Protein AF-A0A395J7M1-F1 (afdb_monomer_lite)

Radius of gyration: 17.36 Å; chains: 1; bounding box: 33×63×39 Å

Structure (mmCIF, N/CA/C/O backbone):
data_AF-A0A395J7M1-F1
#
_entry.id   AF-A0A395J7M1-F1
#
loop_
_atom_site.group_PDB
_atom_site.id
_atom_site.type_symbol
_atom_site.label_atom_id
_atom_site.label_alt_id
_atom_site.label_comp_id
_atom_site.label_asym_id
_atom_site.label_entity_id
_atom_site.label_seq_id
_atom_site.pdbx_PDB_ins_code
_atom_site.Cartn_x
_atom_site.Cartn_y
_atom_site.Cartn_z
_atom_site.occupancy
_atom_site.B_iso_or_equiv
_atom_site.auth_seq_id
_atom_site.auth_comp_id
_atom_site.auth_asym_id
_atom_site.auth_atom_id
_atom_site.pdbx_PDB_model_num
ATOM 1 N N . MET A 1 1 ? 7.539 -44.149 -0.367 1.00 39.81 1 MET A N 1
ATOM 2 C CA . MET A 1 1 ? 7.210 -43.244 -1.484 1.00 39.81 1 MET A CA 1
ATOM 3 C C . MET A 1 1 ? 6.202 -42.305 -0.874 1.00 39.81 1 MET A C 1
ATOM 5 O O . MET A 1 1 ? 5.039 -42.665 -0.766 1.00 39.81 1 MET A O 1
ATOM 9 N N . ASP A 1 2 ? 6.728 -41.262 -0.243 1.00 37.97 2 ASP A N 1
ATOM 10 C CA . ASP A 1 2 ? 5.965 -40.413 0.662 1.00 37.97 2 ASP A CA 1
ATOM 11 C C . ASP A 1 2 ? 5.054 -39.498 -0.152 1.00 37.97 2 ASP A C 1
ATOM 13 O O . ASP A 1 2 ? 5.450 -38.955 -1.183 1.00 37.97 2 ASP A O 1
ATOM 17 N N . ASP A 1 3 ? 3.806 -39.421 0.289 1.00 46.94 3 ASP A N 1
ATOM 18 C CA . ASP A 1 3 ? 2.715 -38.694 -0.341 1.00 46.94 3 ASP A CA 1
ATOM 19 C C . ASP A 1 3 ? 2.836 -37.206 0.022 1.00 46.94 3 ASP A C 1
ATOM 21 O O . ASP A 1 3 ? 2.388 -36.763 1.077 1.00 46.94 3 ASP A O 1
ATOM 25 N N . ILE A 1 4 ? 3.511 -36.433 -0.834 1.00 44.75 4 ILE A N 1
ATOM 26 C CA . ILE A 1 4 ? 3.710 -34.975 -0.694 1.00 44.75 4 ILE A CA 1
ATOM 27 C C . ILE A 1 4 ? 2.516 -34.218 -1.316 1.00 44.75 4 ILE A C 1
ATOM 29 O O . ILE A 1 4 ? 2.681 -33.238 -2.039 1.00 44.75 4 ILE A O 1
ATOM 33 N N . GLY A 1 5 ? 1.297 -34.728 -1.123 1.00 38.72 5 GLY A N 1
ATOM 34 C CA . GLY A 1 5 ? 0.098 -34.276 -1.838 1.00 38.72 5 GLY A CA 1
ATOM 35 C C . GLY A 1 5 ? -0.932 -33.512 -1.007 1.00 38.72 5 GLY A C 1
ATOM 36 O O . GLY A 1 5 ? -1.968 -33.134 -1.548 1.00 38.72 5 GLY A O 1
ATOM 37 N N . SER A 1 6 ? -0.708 -33.288 0.292 1.00 50.00 6 SER A N 1
ATOM 38 C CA . SER A 1 6 ? -1.737 -32.736 1.188 1.00 50.00 6 SER A CA 1
ATOM 39 C C . SER A 1 6 ? -1.630 -31.231 1.467 1.00 50.00 6 SER A C 1
ATOM 41 O O . SER A 1 6 ? -2.023 -30.798 2.550 1.00 50.00 6 SER A O 1
ATOM 43 N N . GLU A 1 7 ? -1.116 -30.413 0.546 1.00 52.03 7 GLU A N 1
ATOM 44 C CA . GLU A 1 7 ? -0.928 -28.981 0.810 1.00 52.03 7 GLU A CA 1
ATOM 45 C C . GLU A 1 7 ? -1.517 -28.072 -0.275 1.00 52.03 7 GLU A C 1
ATOM 47 O O . GLU A 1 7 ? -1.301 -28.270 -1.466 1.00 52.03 7 GLU A O 1
ATOM 52 N N . LEU A 1 8 ? -2.247 -27.053 0.201 1.00 45.69 8 LEU A N 1
ATOM 53 C CA . LEU A 1 8 ? -3.007 -26.018 -0.514 1.00 45.69 8 LEU A CA 1
ATOM 54 C C . LEU A 1 8 ? -4.413 -26.433 -0.987 1.00 45.69 8 LEU A C 1
ATOM 56 O O . LEU A 1 8 ? -4.712 -26.523 -2.175 1.00 45.69 8 LEU A O 1
ATOM 60 N N . SER A 1 9 ? -5.345 -26.541 -0.030 1.00 52.19 9 SER A N 1
ATOM 61 C CA . SER A 1 9 ? -6.757 -26.237 -0.310 1.00 52.19 9 SER A CA 1
ATOM 62 C C . SER A 1 9 ? -6.822 -24.894 -1.042 1.00 52.19 9 SER A C 1
ATOM 64 O O . SER A 1 9 ? -6.327 -23.899 -0.509 1.00 52.19 9 SER A O 1
ATOM 66 N N . ALA A 1 10 ? -7.421 -24.855 -2.234 1.00 54.06 10 ALA A N 1
ATOM 67 C CA . ALA A 1 10 ? -7.574 -23.629 -3.010 1.00 54.06 10 ALA A CA 1
ATOM 68 C C . ALA A 1 10 ? -8.230 -22.542 -2.139 1.00 54.06 10 ALA A C 1
ATOM 70 O O . ALA A 1 10 ? -9.402 -22.642 -1.768 1.00 54.06 10 ALA A O 1
ATOM 71 N N . LYS A 1 11 ? -7.455 -21.525 -1.750 1.00 68.38 11 LYS A N 1
ATOM 72 C CA . LYS A 1 11 ? -7.984 -20.354 -1.053 1.00 68.38 11 LYS A CA 1
ATOM 73 C C . LYS A 1 11 ? -8.694 -19.504 -2.104 1.00 68.38 11 LYS A C 1
ATOM 75 O O . LYS A 1 11 ? -8.047 -18.961 -2.994 1.00 68.38 11 LYS A O 1
ATOM 80 N N . ASN A 1 12 ? -10.016 -19.402 -2.019 1.00 79.81 12 ASN A N 1
ATOM 81 C CA . ASN A 1 12 ? -10.772 -18.483 -2.866 1.00 79.81 12 ASN A CA 1
ATOM 82 C C . ASN A 1 12 ? -10.513 -17.051 -2.386 1.00 79.81 12 ASN A C 1
ATOM 84 O O . ASN A 1 12 ? -10.999 -16.660 -1.326 1.00 79.81 12 ASN A O 1
ATOM 88 N N . ILE A 1 13 ? -9.729 -16.290 -3.151 1.00 80.56 13 ILE A N 1
ATOM 89 C CA . ILE A 1 13 ? -9.461 -14.870 -2.905 1.00 80.56 13 ILE A CA 1
ATOM 90 C C . ILE A 1 13 ? -10.316 -14.063 -3.876 1.00 80.56 13 ILE A C 1
ATOM 92 O O . ILE A 1 13 ? -10.246 -14.264 -5.088 1.00 80.56 13 ILE A O 1
ATOM 96 N N . VAL A 1 14 ? -11.121 -13.149 -3.340 1.00 84.94 14 VAL A N 1
ATOM 97 C CA . VAL A 1 14 ? -11.938 -12.223 -4.127 1.00 84.94 14 VAL A CA 1
ATOM 98 C C . VAL A 1 14 ? -11.400 -10.819 -3.897 1.00 84.94 14 VAL A C 1
ATOM 100 O O . VAL A 1 14 ? -11.387 -10.340 -2.766 1.00 84.94 14 VAL A O 1
ATOM 103 N N . VAL A 1 15 ? -10.947 -10.172 -4.969 1.00 81.56 15 VAL A N 1
ATOM 104 C CA . VAL A 1 15 ? -10.524 -8.768 -4.951 1.00 81.56 15 VAL A CA 1
ATOM 105 C C . VAL A 1 15 ? -11.697 -7.921 -5.428 1.00 81.56 15 VAL A C 1
ATOM 107 O O . VAL A 1 15 ? -12.240 -8.170 -6.503 1.00 81.56 15 VAL A O 1
ATOM 110 N N . ILE A 1 16 ? -12.096 -6.940 -4.620 1.00 82.44 16 ILE A N 1
ATOM 111 C CA . ILE A 1 16 ? -13.138 -5.970 -4.964 1.00 82.44 16 ILE A CA 1
ATOM 112 C C . ILE A 1 16 ? -12.456 -4.619 -5.153 1.00 82.44 16 ILE A C 1
ATOM 114 O O . ILE A 1 16 ? -11.830 -4.110 -4.229 1.00 82.44 16 ILE A O 1
ATOM 118 N N . GLU A 1 17 ? -12.599 -4.053 -6.345 1.00 76.69 17 GLU A N 1
ATOM 119 C CA . GLU A 1 17 ? -12.134 -2.715 -6.707 1.00 76.69 17 GLU A CA 1
ATOM 120 C C . GLU A 1 17 ? -13.359 -1.865 -7.066 1.00 76.69 17 GLU A C 1
ATOM 122 O O . GLU A 1 17 ? -14.315 -2.376 -7.651 1.00 76.69 17 GLU A O 1
ATOM 127 N N . ALA A 1 18 ? -13.367 -0.585 -6.690 1.00 75.25 18 ALA A N 1
ATOM 128 C CA . ALA A 1 18 ? -14.560 0.255 -6.820 1.00 75.25 18 ALA A CA 1
ATOM 129 C C . ALA A 1 18 ? -14.856 0.656 -8.274 1.00 75.25 18 ALA A C 1
ATOM 131 O O . ALA A 1 18 ? -15.983 1.031 -8.600 1.00 75.25 18 ALA A O 1
ATOM 132 N N . THR A 1 19 ? -13.834 0.614 -9.129 1.00 77.00 19 THR A N 1
ATOM 133 C CA . THR A 1 19 ? -13.901 1.060 -10.523 1.00 77.00 19 THR A CA 1
ATOM 134 C C . THR A 1 19 ? -13.522 -0.079 -11.474 1.00 77.00 19 THR A C 1
ATOM 136 O O . THR A 1 19 ? -14.264 -1.047 -11.612 1.00 77.00 19 THR A O 1
ATOM 139 N N . GLU A 1 20 ? -12.372 0.021 -12.127 1.00 72.25 20 GLU A N 1
ATOM 140 C CA . GLU A 1 20 ? -11.778 -1.005 -12.978 1.00 72.25 20 GLU A CA 1
ATOM 141 C C . GLU A 1 20 ? -10.446 -1.467 -12.382 1.00 72.25 20 GLU A C 1
ATOM 143 O O . GLU A 1 20 ? -9.919 -0.834 -11.465 1.00 72.25 20 GLU A O 1
ATOM 148 N N . ILE A 1 21 ? -9.883 -2.563 -12.900 1.00 66.94 21 ILE A N 1
ATOM 149 C CA . ILE A 1 21 ? -8.561 -3.031 -12.466 1.00 66.94 21 ILE A CA 1
ATOM 150 C C . ILE A 1 21 ? -7.564 -1.880 -12.634 1.00 66.94 21 ILE A C 1
ATOM 152 O O . ILE A 1 21 ? -7.324 -1.420 -13.747 1.00 66.94 21 ILE A O 1
ATOM 156 N N . ALA A 1 22 ? -7.000 -1.428 -11.512 1.00 58.69 22 ALA A N 1
ATOM 157 C CA . ALA A 1 22 ? -6.090 -0.289 -11.442 1.00 58.69 22 ALA A CA 1
ATOM 158 C C . ALA A 1 22 ? -6.683 1.069 -11.896 1.00 58.69 22 ALA A C 1
ATOM 160 O O . ALA A 1 22 ? -5.920 1.979 -12.217 1.00 58.69 22 ALA A O 1
ATOM 161 N N . GLY A 1 23 ? -8.006 1.267 -11.858 1.00 57.00 23 GLY A N 1
ATOM 162 C CA . GLY A 1 23 ? -8.665 2.524 -12.262 1.00 57.00 23 GLY A CA 1
ATOM 163 C C . GLY A 1 23 ? -8.271 3.761 -11.438 1.00 57.00 23 GLY A C 1
ATOM 164 O O . GLY A 1 23 ? -8.348 4.886 -11.928 1.00 57.00 23 GLY A O 1
ATOM 165 N N . GLY A 1 24 ? -7.793 3.562 -10.203 1.00 55.38 24 GLY A N 1
ATOM 166 C CA . GLY A 1 24 ? -7.215 4.611 -9.349 1.00 55.38 24 GLY A CA 1
ATOM 167 C C . GLY A 1 24 ? -5.700 4.804 -9.504 1.00 55.38 24 GLY A C 1
ATOM 168 O O . GLY A 1 24 ? -5.134 5.721 -8.908 1.00 55.38 24 GLY A O 1
ATOM 169 N N . SER A 1 25 ? -5.017 3.961 -10.288 1.00 58.47 25 SER A N 1
ATOM 170 C CA . SER A 1 25 ? -3.606 4.177 -10.611 1.00 58.47 25 SER A CA 1
ATOM 171 C C . SER A 1 25 ? -3.523 5.382 -11.546 1.00 58.47 25 SER A C 1
ATOM 173 O O . SER A 1 25 ? -4.221 5.441 -12.554 1.00 58.47 25 SER A O 1
ATOM 175 N N . SER A 1 26 ? -2.757 6.409 -11.172 1.00 52.00 26 SER A N 1
ATOM 176 C CA . SER A 1 26 ? -2.710 7.682 -11.897 1.00 52.00 26 SER A CA 1
ATOM 177 C C . SER A 1 26 ? -2.183 7.482 -13.322 1.00 52.00 26 SER A C 1
ATOM 179 O O . SER A 1 26 ? -0.995 7.645 -13.587 1.00 52.00 26 SER A O 1
ATOM 181 N N . GLY A 1 27 ? -3.074 7.164 -14.264 1.00 41.44 27 GLY A N 1
ATOM 182 C CA . GLY A 1 27 ? -2.772 6.892 -15.674 1.00 41.44 27 GLY A CA 1
ATOM 183 C C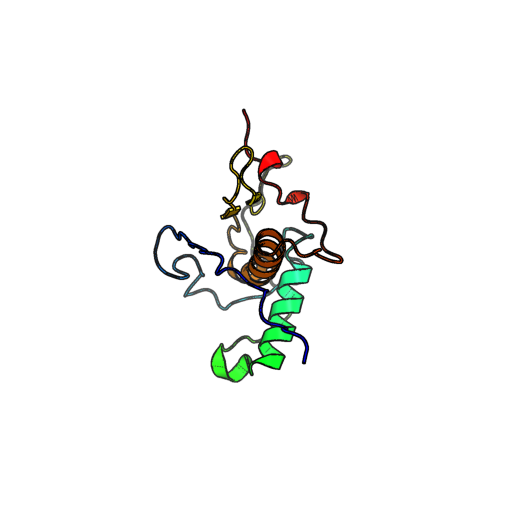 . GLY A 1 27 ? -2.244 8.098 -16.463 1.00 41.44 27 GLY A C 1
ATOM 184 O O . GLY A 1 27 ? -2.258 8.078 -17.691 1.00 41.44 27 GLY A O 1
ATOM 185 N N . LYS A 1 28 ? -1.827 9.174 -15.778 1.00 41.50 28 LYS A N 1
ATOM 186 C CA . LYS A 1 28 ? -1.266 10.411 -16.349 1.00 41.50 28 LYS A CA 1
ATOM 187 C C . LYS A 1 28 ? -0.131 11.039 -15.529 1.00 41.50 28 LYS A C 1
ATOM 189 O O . LYS A 1 28 ? 0.475 11.992 -16.014 1.00 41.50 28 LYS A O 1
ATOM 194 N N . ALA A 1 29 ? 0.172 10.562 -14.320 1.00 43.53 29 ALA A N 1
ATOM 195 C CA . ALA A 1 29 ? 1.366 11.010 -13.611 1.00 43.53 29 ALA A CA 1
ATOM 196 C C . ALA A 1 29 ? 2.549 10.178 -14.106 1.00 43.53 29 ALA A C 1
ATOM 198 O O . ALA A 1 29 ? 2.505 8.953 -14.037 1.00 43.53 29 ALA A O 1
ATOM 199 N N . GLY A 1 30 ? 3.612 10.823 -14.598 1.00 46.50 30 GLY A N 1
ATOM 200 C CA . GLY A 1 30 ? 4.902 10.141 -14.693 1.00 46.50 30 GLY A CA 1
ATOM 201 C C . GLY A 1 30 ? 5.194 9.564 -13.311 1.00 46.50 30 GLY A C 1
ATOM 202 O O . GLY A 1 30 ? 5.215 10.328 -12.348 1.00 46.50 30 GLY A O 1
ATOM 203 N N . GLY A 1 31 ? 5.263 8.235 -13.201 1.00 58.91 31 GLY A N 1
ATOM 204 C CA . GLY A 1 31 ? 5.341 7.508 -11.936 1.00 58.91 31 GLY A CA 1
ATOM 205 C C . GLY A 1 31 ? 6.620 7.859 -11.192 1.00 58.91 31 GLY A C 1
ATOM 206 O O . GLY A 1 31 ? 7.639 7.195 -11.347 1.00 58.91 31 GLY A O 1
ATOM 207 N N . LEU A 1 32 ? 6.581 8.948 -10.430 1.00 65.56 32 LEU A N 1
ATOM 208 C CA . LEU A 1 32 ? 7.696 9.387 -9.616 1.00 65.56 32 LEU A CA 1
ATOM 209 C C . LEU A 1 32 ? 7.701 8.564 -8.341 1.00 65.56 32 LEU A C 1
ATOM 211 O O . LEU A 1 32 ? 6.704 8.510 -7.618 1.00 65.56 32 LEU A O 1
ATOM 215 N N . LEU A 1 33 ? 8.847 7.945 -8.085 1.00 73.50 33 LEU A N 1
ATOM 216 C CA . LEU A 1 33 ? 9.096 7.225 -6.856 1.00 73.50 33 LEU A CA 1
ATOM 217 C C . LEU A 1 33 ? 9.958 8.081 -5.932 1.00 73.50 33 LEU A C 1
ATOM 219 O O . LEU A 1 33 ? 10.932 8.693 -6.370 1.00 73.50 33 LEU A O 1
ATOM 223 N N . ALA A 1 34 ? 9.617 8.114 -4.650 1.00 74.94 34 ALA A N 1
ATOM 224 C CA . ALA A 1 34 ? 10.332 8.893 -3.650 1.00 74.94 34 ALA A CA 1
ATOM 225 C C . ALA A 1 34 ? 10.579 8.051 -2.399 1.00 74.94 34 ALA A C 1
ATOM 227 O O . ALA A 1 34 ? 9.647 7.675 -1.693 1.00 74.94 34 ALA A O 1
ATOM 228 N N . SER A 1 35 ? 11.852 7.796 -2.092 1.00 78.25 35 SER A N 1
ATOM 229 C CA . SER A 1 35 ? 12.255 7.065 -0.881 1.00 78.25 35 SER A CA 1
ATOM 230 C C . SER A 1 35 ? 11.874 7.792 0.415 1.00 78.25 35 SER A C 1
ATOM 232 O O . SER A 1 35 ? 11.773 7.170 1.467 1.00 78.25 35 SER A O 1
ATOM 234 N N . TRP A 1 36 ? 11.633 9.103 0.335 1.00 75.25 36 TRP A N 1
ATOM 235 C CA . TRP A 1 36 ? 11.188 9.968 1.431 1.00 75.25 36 TRP A CA 1
ATOM 236 C C . TRP A 1 36 ? 9.667 10.204 1.452 1.00 75.25 36 TRP A C 1
ATOM 238 O O . TRP A 1 36 ? 9.201 11.080 2.180 1.00 75.25 36 TRP A O 1
ATOM 248 N N . ALA A 1 37 ? 8.883 9.464 0.659 1.00 78.50 37 ALA A N 1
ATOM 249 C CA . ALA A 1 37 ? 7.425 9.562 0.692 1.00 78.50 37 ALA A CA 1
ATOM 250 C C . ALA A 1 37 ? 6.833 9.113 2.045 1.00 78.50 37 ALA A C 1
ATOM 252 O O . ALA A 1 37 ? 7.510 8.572 2.920 1.00 78.50 37 ALA A O 1
ATOM 253 N N . THR A 1 38 ? 5.534 9.352 2.208 1.00 74.19 38 THR A N 1
ATOM 254 C CA . THR A 1 38 ? 4.752 8.956 3.386 1.00 74.19 38 THR A CA 1
ATOM 255 C C . THR A 1 38 ? 3.855 7.747 3.065 1.00 74.19 38 THR A C 1
ATOM 257 O O . THR A 1 38 ? 3.449 7.589 1.909 1.00 74.19 38 THR A O 1
ATOM 260 N N . PRO A 1 39 ? 3.514 6.891 4.048 1.00 77.19 39 PRO A N 1
ATOM 261 C CA . PRO A 1 39 ? 4.055 6.848 5.408 1.00 77.19 39 PRO A CA 1
ATOM 262 C C . PRO A 1 39 ? 5.436 6.189 5.452 1.00 77.19 39 PRO A C 1
ATOM 264 O O . PRO A 1 39 ? 5.763 5.334 4.629 1.00 77.19 39 PRO A O 1
ATOM 267 N N . SER A 1 40 ? 6.245 6.559 6.446 1.00 81.44 40 SER A N 1
ATOM 268 C CA . SER A 1 40 ? 7.633 6.089 6.591 1.00 81.44 40 SER A CA 1
ATOM 269 C C . SER A 1 40 ? 7.764 4.575 6.782 1.00 81.44 40 SER A C 1
ATOM 271 O O . SER A 1 40 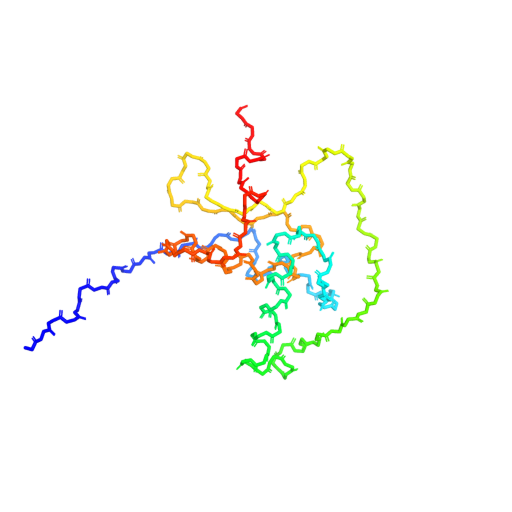? 8.822 4.022 6.499 1.00 81.44 40 SER A O 1
ATOM 273 N N . CYS A 1 41 ? 6.704 3.894 7.223 1.00 81.06 41 CYS A N 1
ATOM 274 C CA . CYS A 1 41 ? 6.670 2.436 7.334 1.00 81.06 41 CYS A CA 1
ATOM 275 C C . CYS A 1 41 ? 6.409 1.706 6.005 1.00 81.06 41 CYS A C 1
ATOM 277 O O . CYS A 1 41 ? 6.653 0.506 5.919 1.00 81.06 41 CYS A O 1
ATOM 279 N N . LEU A 1 42 ? 5.908 2.402 4.978 1.00 83.81 42 LEU A N 1
ATOM 280 C CA . LEU A 1 42 ? 5.472 1.803 3.713 1.00 83.81 42 LEU A CA 1
ATOM 281 C C . LEU A 1 42 ? 6.300 2.284 2.524 1.00 83.81 42 LEU A C 1
ATOM 283 O O . LEU A 1 42 ? 6.649 1.494 1.646 1.00 83.81 42 LEU A O 1
ATOM 287 N N . ALA A 1 43 ? 6.617 3.577 2.497 1.00 84.94 43 ALA A N 1
ATOM 288 C CA . ALA A 1 43 ? 7.274 4.208 1.367 1.00 84.94 43 ALA A CA 1
ATOM 289 C C . ALA A 1 43 ? 8.663 3.621 1.059 1.00 84.94 43 ALA A C 1
ATOM 291 O O . ALA A 1 43 ? 8.884 3.308 -0.113 1.00 84.94 43 ALA A O 1
ATOM 292 N N . PRO A 1 44 ? 9.568 3.395 2.039 1.00 85.38 44 PRO A N 1
ATOM 293 C CA . PRO A 1 44 ? 10.872 2.787 1.765 1.00 85.38 44 PRO A CA 1
ATOM 294 C C . PRO A 1 44 ? 10.748 1.364 1.212 1.00 85.38 44 PRO A C 1
ATOM 296 O O . PRO A 1 44 ? 11.315 1.069 0.165 1.00 85.38 44 PRO A O 1
ATOM 299 N N . LEU A 1 45 ? 9.911 0.528 1.842 1.00 86.62 45 LEU A N 1
ATOM 300 C CA . LEU A 1 45 ? 9.635 -0.837 1.385 1.00 86.62 45 LEU A CA 1
ATOM 301 C C . LEU A 1 45 ? 9.146 -0.850 -0.067 1.00 86.62 45 LEU A C 1
ATOM 303 O O . LEU A 1 45 ? 9.603 -1.641 -0.886 1.00 86.62 45 LEU A O 1
ATOM 307 N N . SER A 1 46 ? 8.188 0.017 -0.389 1.00 84.81 46 SER A N 1
ATOM 308 C CA . SER A 1 46 ? 7.604 0.059 -1.726 1.00 84.81 46 SER A CA 1
ATOM 309 C C . SER A 1 46 ? 8.587 0.602 -2.769 1.00 84.81 46 SER A C 1
ATOM 311 O O . SER A 1 46 ? 8.619 0.103 -3.892 1.00 84.81 46 SER A O 1
ATOM 313 N N . PHE A 1 47 ? 9.426 1.577 -2.396 1.00 85.56 47 PHE A N 1
ATOM 314 C CA . PHE A 1 47 ? 10.497 2.093 -3.251 1.00 85.56 47 PHE A CA 1
ATOM 315 C C . PHE A 1 47 ? 11.505 0.995 -3.619 1.00 85.56 47 PHE A C 1
ATOM 317 O O . PHE A 1 47 ? 11.845 0.840 -4.790 1.00 85.56 47 PHE A O 1
ATOM 324 N N . GLU A 1 48 ? 11.947 0.214 -2.631 1.00 86.88 48 GLU A N 1
ATOM 325 C CA . GLU A 1 48 ? 12.871 -0.908 -2.831 1.00 86.88 48 GLU A CA 1
ATOM 326 C C . GLU A 1 48 ? 12.253 -1.987 -3.729 1.00 86.88 48 GLU A C 1
ATOM 328 O O . GLU A 1 48 ? 12.874 -2.407 -4.704 1.00 86.88 48 GLU A O 1
ATOM 333 N N . LEU A 1 49 ? 10.990 -2.357 -3.488 1.00 85.12 49 LEU A N 1
ATOM 334 C CA . LEU A 1 49 ? 10.291 -3.348 -4.312 1.00 85.12 49 LEU A CA 1
ATOM 335 C C . LEU A 1 49 ? 10.137 -2.912 -5.769 1.00 85.12 49 LEU A C 1
ATOM 337 O O . LEU A 1 49 ? 10.236 -3.749 -6.665 1.00 85.12 49 LEU A O 1
ATOM 341 N N . HIS A 1 50 ? 9.904 -1.623 -6.030 1.00 84.94 50 HIS A N 1
ATOM 342 C CA . HIS A 1 50 ? 9.866 -1.111 -7.404 1.00 84.94 50 HIS A CA 1
ATOM 343 C C . HIS A 1 50 ? 11.197 -1.354 -8.114 1.00 84.94 50 HIS A C 1
ATOM 345 O O . HIS A 1 50 ? 11.194 -1.813 -9.255 1.00 84.94 50 HIS A O 1
ATOM 351 N N . ALA A 1 51 ? 12.323 -1.102 -7.441 1.00 82.38 51 ALA A N 1
ATOM 352 C CA . ALA A 1 51 ? 13.648 -1.338 -8.005 1.00 82.38 51 ALA A CA 1
ATOM 353 C C . ALA A 1 51 ? 13.909 -2.836 -8.246 1.00 82.38 51 ALA A C 1
ATOM 355 O O . ALA A 1 51 ? 14.281 -3.220 -9.355 1.00 82.38 51 ALA A O 1
ATOM 356 N N . GLU A 1 52 ? 13.644 -3.686 -7.249 1.00 85.19 52 GLU A N 1
ATOM 357 C CA . GLU A 1 52 ? 13.859 -5.137 -7.335 1.00 85.19 52 GLU A CA 1
ATOM 358 C C . GLU A 1 52 ? 13.025 -5.790 -8.446 1.00 85.19 52 GLU A C 1
ATOM 360 O O . GLU A 1 52 ? 13.528 -6.597 -9.232 1.00 85.19 52 GLU A O 1
ATOM 365 N N . LEU A 1 53 ? 11.734 -5.454 -8.532 1.00 81.69 53 LEU A N 1
ATOM 366 C CA . LEU A 1 53 ? 10.846 -6.031 -9.539 1.00 81.69 53 LEU A CA 1
ATOM 367 C C . LEU A 1 53 ? 11.150 -5.486 -10.936 1.00 81.69 53 LEU A C 1
ATOM 369 O O . LEU A 1 53 ? 11.069 -6.248 -11.903 1.00 81.69 53 LEU A O 1
ATOM 373 N N . ALA A 1 54 ? 11.537 -4.211 -11.055 1.00 80.19 54 ALA A N 1
ATOM 374 C CA . ALA A 1 54 ? 11.979 -3.654 -12.327 1.00 80.19 54 ALA A CA 1
ATOM 375 C C . ALA A 1 54 ? 13.259 -4.340 -12.827 1.00 80.19 54 ALA A C 1
ATOM 377 O O . ALA A 1 54 ? 13.350 -4.650 -14.011 1.00 80.19 54 ALA A O 1
ATOM 378 N N . GLU A 1 55 ? 14.221 -4.647 -11.958 1.00 80.94 55 GLU A N 1
ATOM 379 C CA . GLU A 1 55 ? 15.401 -5.425 -12.348 1.00 80.94 55 GLU A CA 1
ATOM 380 C C . GLU A 1 55 ? 15.016 -6.854 -12.759 1.00 80.94 55 GLU A C 1
ATOM 382 O O . GLU A 1 55 ? 15.382 -7.321 -13.838 1.00 80.94 55 GLU A O 1
ATOM 387 N N . LYS A 1 56 ? 14.201 -7.533 -11.943 1.00 84.69 56 LYS A N 1
ATOM 388 C CA . LYS A 1 56 ? 13.814 -8.933 -12.162 1.00 84.69 56 LYS A CA 1
ATOM 389 C C . LYS A 1 56 ? 13.004 -9.159 -13.439 1.00 84.69 56 LYS A C 1
ATOM 391 O O . LYS A 1 56 ? 13.186 -10.179 -14.102 1.00 84.69 56 LYS A O 1
ATOM 396 N N . TYR A 1 57 ? 12.086 -8.250 -13.761 1.00 81.19 57 TYR A N 1
ATOM 397 C CA . TYR A 1 57 ? 11.143 -8.400 -14.875 1.00 81.19 57 TYR A CA 1
ATOM 398 C C . TYR A 1 57 ? 11.417 -7.441 -16.033 1.00 81.19 57 TYR A C 1
ATOM 400 O O . TYR A 1 57 ? 10.535 -7.200 -16.854 1.00 81.19 57 TYR A O 1
ATOM 408 N N . ASN A 1 58 ? 12.639 -6.906 -16.115 1.00 77.38 58 ASN A N 1
ATOM 409 C CA . ASN A 1 58 ? 13.063 -6.024 -17.198 1.00 77.38 58 ASN A CA 1
ATOM 410 C C . ASN A 1 58 ? 12.150 -4.786 -17.350 1.00 77.38 58 ASN A C 1
ATOM 412 O O . ASN A 1 58 ? 11.770 -4.366 -18.446 1.00 77.38 58 ASN A O 1
ATOM 416 N N . GLY A 1 59 ? 11.805 -4.201 -16.202 1.00 69.38 59 GLY A N 1
ATOM 417 C CA . GLY A 1 59 ? 10.828 -3.137 -15.997 1.00 69.38 59 GLY A CA 1
ATOM 418 C C . GLY A 1 59 ? 11.026 -1.905 -16.876 1.00 69.38 59 GLY A C 1
ATOM 419 O O . GLY A 1 59 ? 10.057 -1.262 -17.274 1.00 69.38 59 GLY A O 1
ATOM 420 N N . ILE A 1 60 ? 12.277 -1.606 -17.229 1.00 67.88 60 ILE A N 1
ATOM 421 C CA . ILE A 1 60 ? 12.630 -0.490 -18.113 1.00 67.88 60 ILE A CA 1
ATOM 422 C C . ILE A 1 60 ? 12.001 -0.663 -19.502 1.00 67.88 60 ILE A C 1
ATOM 424 O O . ILE A 1 60 ? 11.526 0.317 -20.072 1.00 67.88 60 ILE A O 1
ATOM 428 N N . LEU A 1 61 ? 11.982 -1.886 -20.045 1.00 64.62 61 LEU A N 1
ATOM 429 C CA . LEU A 1 61 ? 11.424 -2.149 -21.376 1.00 64.62 61 LEU A CA 1
ATOM 430 C C . LEU A 1 61 ? 9.908 -2.343 -21.337 1.00 64.62 61 LEU A C 1
ATOM 432 O O . LEU A 1 61 ? 9.213 -1.881 -22.234 1.00 64.62 61 LEU A O 1
ATOM 436 N N . GLU A 1 62 ? 9.407 -3.007 -20.297 1.00 69.31 62 GLU A N 1
ATOM 437 C CA . GLU A 1 62 ? 8.011 -3.456 -20.249 1.00 69.31 62 GLU A CA 1
ATOM 438 C C . GLU A 1 62 ? 7.063 -2.424 -19.590 1.00 69.31 62 GLU A C 1
ATOM 440 O O . GLU A 1 62 ? 5.887 -2.348 -19.933 1.00 69.31 62 GLU A O 1
ATOM 445 N N . TRP A 1 63 ? 7.562 -1.594 -18.663 1.00 63.66 63 TRP A N 1
ATOM 446 C CA . TRP A 1 63 ? 6.751 -0.732 -17.778 1.00 63.66 63 TRP A CA 1
ATOM 447 C C . TRP A 1 63 ? 7.220 0.730 -17.825 1.00 63.66 63 TRP A C 1
ATOM 449 O O . TRP A 1 63 ? 6.584 1.600 -17.235 1.00 63.66 63 TRP A O 1
ATOM 459 N N . VAL A 1 64 ? 8.348 1.001 -18.500 1.00 59.44 64 VAL A N 1
ATOM 460 C CA . VAL A 1 64 ? 9.013 2.316 -18.576 1.00 59.44 64 VAL A CA 1
ATOM 461 C C . VAL A 1 64 ? 9.227 2.927 -17.179 1.00 59.44 64 VAL A C 1
ATOM 463 O O . VAL A 1 64 ? 9.194 4.142 -16.987 1.00 59.44 64 VAL A O 1
ATOM 466 N N . ILE A 1 65 ? 9.454 2.076 -16.172 1.00 57.97 65 ILE A N 1
ATOM 467 C CA . ILE A 1 65 ? 9.805 2.526 -14.825 1.00 57.97 65 ILE A CA 1
ATOM 468 C C . ILE A 1 65 ? 11.269 2.945 -14.859 1.00 57.97 65 ILE A C 1
ATOM 470 O O . ILE A 1 65 ? 12.172 2.121 -14.998 1.00 57.97 65 ILE A O 1
ATOM 474 N N . VAL A 1 66 ? 11.499 4.246 -14.724 1.00 52.66 66 VAL A N 1
ATOM 475 C CA . VAL A 1 66 ? 12.828 4.811 -14.507 1.00 52.66 66 VAL A CA 1
ATOM 476 C C . VAL A 1 66 ? 12.878 5.279 -13.063 1.00 52.66 66 VAL A C 1
ATOM 478 O O . VAL A 1 66 ? 12.213 6.248 -12.697 1.00 52.66 66 VAL A O 1
ATOM 481 N N . VAL A 1 67 ? 13.662 4.590 -12.231 1.00 54.03 67 VAL A N 1
ATOM 482 C CA . VAL A 1 67 ? 13.919 5.033 -10.857 1.00 54.03 67 VAL A CA 1
ATOM 483 C C . VAL A 1 67 ? 14.790 6.283 -10.937 1.00 54.03 67 VAL A C 1
ATOM 485 O O . VAL A 1 67 ? 16.004 6.212 -11.117 1.00 54.03 67 VAL A O 1
ATOM 488 N N . PHE A 1 68 ? 14.150 7.445 -10.864 1.00 40.16 68 PHE A N 1
ATOM 489 C CA . PHE A 1 68 ? 14.815 8.737 -10.909 1.00 40.16 68 PHE A CA 1
ATOM 490 C C . PHE A 1 68 ? 14.671 9.434 -9.558 1.00 40.16 68 PHE A C 1
ATOM 492 O O . PHE A 1 68 ? 13.568 9.747 -9.117 1.00 40.16 68 PHE A O 1
ATOM 499 N N . THR A 1 69 ? 15.797 9.702 -8.901 1.00 40.00 69 THR A N 1
ATOM 500 C CA . THR A 1 69 ? 15.841 10.497 -7.673 1.00 40.00 69 THR A CA 1
ATOM 501 C C . THR A 1 69 ? 15.884 11.981 -8.032 1.00 40.00 69 THR A C 1
ATOM 503 O O . THR A 1 69 ? 16.939 12.605 -8.106 1.00 40.00 69 THR A O 1
ATOM 506 N N . ALA A 1 70 ? 14.715 12.574 -8.274 1.00 41.00 70 ALA A N 1
ATOM 507 C CA . ALA A 1 70 ? 14.601 14.025 -8.380 1.00 41.00 70 ALA A CA 1
ATOM 508 C C . ALA A 1 70 ? 14.311 14.632 -7.000 1.00 41.00 70 ALA A C 1
ATOM 510 O O . ALA A 1 70 ? 13.397 14.157 -6.322 1.00 41.00 70 ALA A O 1
ATOM 511 N N . PRO A 1 71 ? 14.971 15.730 -6.593 1.00 33.84 71 PRO A N 1
ATOM 512 C CA . PRO A 1 71 ? 14.499 16.557 -5.490 1.00 33.84 71 PRO A CA 1
ATOM 513 C C . PRO A 1 71 ? 13.310 17.400 -5.976 1.00 33.84 71 PRO A C 1
ATOM 515 O O . PRO A 1 71 ? 13.401 18.615 -6.124 1.00 33.84 71 PRO A O 1
ATOM 518 N N . ILE A 1 72 ? 12.198 16.748 -6.301 1.00 38.62 72 ILE A N 1
ATOM 519 C CA . ILE A 1 72 ? 10.921 17.418 -6.528 1.00 38.62 72 ILE A CA 1
ATOM 520 C C . ILE A 1 72 ? 10.146 17.211 -5.237 1.00 38.62 72 ILE A C 1
ATOM 522 O O . ILE A 1 72 ? 9.835 16.075 -4.910 1.00 38.62 72 ILE A O 1
ATOM 526 N N . SER A 1 73 ? 9.849 18.281 -4.502 1.00 39.62 73 SER A N 1
ATOM 527 C CA . SER A 1 73 ? 8.839 18.240 -3.441 1.00 39.62 73 SER A CA 1
ATOM 528 C C . SER A 1 73 ? 7.484 18.507 -4.095 1.00 39.62 73 SER A C 1
ATOM 530 O O . SER A 1 73 ? 7.162 19.678 -4.315 1.00 39.62 73 SER A O 1
ATOM 532 N N . PRO A 1 74 ? 6.688 17.486 -4.469 1.00 39.97 74 PRO A N 1
ATOM 533 C CA . PRO A 1 74 ? 5.307 17.730 -4.832 1.00 39.97 74 PRO A CA 1
ATOM 534 C C . PRO A 1 74 ? 4.636 18.353 -3.608 1.00 39.97 74 PRO A C 1
ATOM 536 O O . PRO A 1 74 ? 4.715 17.823 -2.498 1.00 39.97 74 PRO A O 1
ATOM 539 N N . THR A 1 75 ? 4.029 19.523 -3.786 1.00 36.88 75 THR A N 1
ATOM 540 C CA . THR A 1 75 ? 3.250 20.163 -2.727 1.00 36.88 75 THR A CA 1
ATOM 541 C C . THR A 1 75 ? 1.962 19.370 -2.553 1.00 36.88 75 THR A C 1
ATOM 543 O O . THR A 1 75 ? 0.944 19.668 -3.170 1.00 36.88 75 THR A O 1
ATOM 546 N N . ILE A 1 76 ? 2.035 18.319 -1.747 1.00 52.12 76 ILE A N 1
ATOM 547 C CA . ILE A 1 76 ? 0.882 17.549 -1.287 1.00 52.12 76 ILE A CA 1
ATOM 548 C C . ILE A 1 76 ? 0.119 18.411 -0.292 1.00 52.12 76 ILE A C 1
ATOM 550 O O . ILE A 1 76 ? 0.712 19.243 0.409 1.00 52.12 76 ILE A O 1
ATOM 554 N N . ARG A 1 77 ? -1.206 18.265 -0.259 1.00 55.69 77 ARG A N 1
ATOM 555 C CA . ARG A 1 77 ? -2.043 19.003 0.682 1.00 55.69 77 ARG A CA 1
ATOM 556 C C . ARG A 1 77 ? -1.485 18.779 2.087 1.00 55.69 77 ARG A C 1
ATOM 558 O O . ARG A 1 77 ? -1.324 17.650 2.536 1.00 55.69 77 ARG A O 1
ATOM 565 N N . LYS A 1 78 ? -1.125 19.865 2.768 1.00 52.66 78 LYS A N 1
ATOM 566 C CA . LYS A 1 78 ? -0.586 19.761 4.119 1.00 52.66 78 LYS A CA 1
ATOM 567 C C . LYS A 1 78 ? -1.727 19.331 5.031 1.00 52.66 78 LYS A C 1
ATOM 569 O O . LYS A 1 78 ? -2.674 20.095 5.214 1.00 52.66 78 LYS A O 1
ATOM 574 N N . HIS A 1 79 ? -1.640 18.121 5.556 1.00 59.41 79 HIS A N 1
ATOM 575 C CA . HIS A 1 79 ? -2.576 17.655 6.561 1.00 59.41 79 HIS A CA 1
ATOM 576 C C . HIS A 1 79 ? -2.406 18.452 7.855 1.00 59.41 79 HIS A C 1
ATOM 578 O O . HIS A 1 79 ? -1.308 18.930 8.169 1.00 59.41 79 HIS A O 1
ATOM 584 N N . ALA A 1 80 ? -3.507 18.650 8.570 1.00 62.00 80 ALA A N 1
ATOM 585 C CA . ALA A 1 80 ? -3.495 19.322 9.856 1.00 62.00 80 ALA A CA 1
ATOM 586 C C . ALA A 1 80 ? -2.738 18.480 10.896 1.00 62.00 80 ALA A C 1
ATOM 588 O O . ALA A 1 80 ? -2.670 17.254 10.821 1.00 62.00 80 ALA A O 1
ATOM 589 N N . GLU A 1 81 ? -2.158 19.149 11.889 1.00 50.81 81 GLU A N 1
ATOM 590 C CA . GLU A 1 81 ? -1.524 18.473 13.019 1.00 50.81 81 GLU A CA 1
ATOM 591 C C . GLU A 1 81 ? -2.581 17.645 13.774 1.00 50.81 81 GLU A C 1
ATOM 593 O O . GLU A 1 81 ? -3.585 18.189 14.233 1.00 50.81 81 GLU A O 1
ATOM 598 N N . GLY A 1 82 ? -2.383 16.324 13.844 1.00 55.91 82 GLY A N 1
ATOM 599 C CA . GLY A 1 82 ? -3.347 15.383 14.427 1.00 55.91 82 GLY A CA 1
ATOM 600 C C . GLY A 1 82 ? -4.424 14.860 13.467 1.00 55.91 82 GLY A C 1
ATOM 601 O O . GLY A 1 82 ? -5.326 14.154 13.911 1.00 55.91 82 GLY A O 1
ATOM 602 N N . GLU A 1 83 ? -4.356 15.181 12.172 1.00 60.69 83 GLU A N 1
ATOM 603 C CA . GLU A 1 83 ? -5.194 14.532 11.160 1.00 60.69 83 GLU A CA 1
ATOM 604 C C . GLU A 1 83 ? -4.741 13.069 11.003 1.00 60.69 83 GLU A C 1
ATOM 606 O O . GLU A 1 83 ? -3.578 12.800 10.703 1.00 60.69 83 GLU A O 1
ATOM 611 N N . GLU A 1 84 ? -5.639 12.113 11.257 1.00 57.31 84 GLU A N 1
ATOM 612 C CA . GLU A 1 84 ? -5.405 10.684 11.011 1.00 57.31 84 GLU A CA 1
ATOM 613 C C . GLU A 1 84 ? -5.499 10.425 9.509 1.00 57.31 84 GLU A C 1
ATOM 615 O O . GLU A 1 84 ? -6.559 10.117 8.966 1.00 57.31 84 GLU A O 1
ATOM 620 N N . ILE A 1 85 ? -4.372 10.602 8.834 1.00 64.88 85 ILE A N 1
ATOM 621 C CA . ILE A 1 85 ? -4.226 10.434 7.392 1.00 64.88 85 ILE A CA 1
ATOM 622 C C . ILE A 1 85 ? -3.110 9.456 7.127 1.00 64.88 85 ILE A C 1
ATOM 624 O O . ILE A 1 85 ? -1.952 9.635 7.500 1.00 64.88 85 ILE A O 1
ATOM 628 N N . GLY A 1 86 ? -3.495 8.355 6.524 1.00 67.50 86 GLY A N 1
ATOM 629 C CA . GLY A 1 86 ? -2.586 7.304 6.162 1.00 67.50 86 GLY A CA 1
ATOM 630 C C . GLY A 1 86 ? -3.357 6.243 5.412 1.00 67.50 86 GLY A C 1
ATOM 631 O O . GLY A 1 86 ? -4.563 6.088 5.631 1.00 67.50 86 GLY A O 1
ATOM 632 N N . PRO A 1 87 ? -2.677 5.499 4.534 1.00 80.06 87 PRO A N 1
ATOM 633 C CA . PRO A 1 87 ? -3.314 4.367 3.913 1.00 80.06 87 PRO A CA 1
ATOM 634 C C . PRO A 1 87 ? -3.747 3.385 5.000 1.00 80.06 87 PRO A C 1
ATOM 636 O O . PRO A 1 87 ? -2.957 2.972 5.851 1.00 80.06 87 PRO A O 1
ATOM 639 N N . ILE A 1 88 ? -5.021 3.019 4.954 1.00 87.69 88 ILE A N 1
ATOM 640 C CA . ILE A 1 88 ? -5.625 2.022 5.821 1.00 87.69 88 ILE A CA 1
ATOM 641 C C . ILE A 1 88 ? -5.344 0.673 5.177 1.00 87.69 88 ILE A C 1
ATOM 643 O O . ILE A 1 88 ? -5.934 0.357 4.143 1.00 87.69 88 ILE A O 1
ATOM 647 N N . VAL A 1 89 ? -4.433 -0.105 5.762 1.00 89.12 89 VAL A N 1
ATOM 648 C CA . VAL A 1 89 ? -3.993 -1.401 5.232 1.00 89.12 89 VAL A CA 1
ATOM 649 C C . VAL A 1 89 ? -4.035 -2.445 6.339 1.00 89.12 89 VAL A C 1
ATOM 651 O O . VAL A 1 89 ? -3.230 -2.421 7.268 1.00 89.12 89 VAL A O 1
ATOM 654 N N . GLY A 1 90 ? -4.958 -3.399 6.234 1.00 89.06 90 GLY A N 1
ATOM 655 C CA . GLY A 1 90 ? -5.043 -4.490 7.199 1.00 89.06 90 GLY A CA 1
ATOM 656 C C . GLY A 1 90 ? -6.375 -5.223 7.216 1.00 89.06 90 GLY A C 1
ATOM 657 O O . GLY A 1 90 ? -7.259 -4.977 6.397 1.00 89.06 90 GLY A O 1
ATOM 658 N N . GLY A 1 91 ? -6.506 -6.154 8.162 1.00 89.62 91 GLY A N 1
ATOM 659 C CA . GLY A 1 91 ? -7.756 -6.876 8.403 1.00 89.62 91 GLY A CA 1
ATOM 660 C C . GLY A 1 91 ? -8.827 -5.964 9.002 1.00 89.62 91 GLY A C 1
ATOM 661 O O . GLY A 1 91 ? -8.539 -5.180 9.907 1.00 89.62 91 GLY A O 1
ATOM 662 N N . VAL A 1 92 ? -10.065 -6.076 8.520 1.00 87.94 92 VAL A N 1
ATOM 663 C CA . VAL A 1 92 ? -11.189 -5.283 9.033 1.00 87.94 92 VAL A CA 1
ATOM 664 C C . VAL A 1 92 ? -11.586 -5.790 10.429 1.00 87.94 92 VAL A C 1
ATOM 666 O O . VAL A 1 92 ? -11.876 -6.981 10.586 1.00 87.94 92 VAL A O 1
ATOM 669 N N . PRO A 1 93 ? -11.625 -4.923 11.460 1.00 86.12 93 PRO A N 1
ATOM 670 C CA . PRO A 1 93 ? -11.972 -5.324 12.819 1.00 86.12 93 PRO A CA 1
ATOM 671 C C . PRO A 1 93 ? -13.343 -5.999 12.878 1.00 86.12 93 PRO A C 1
ATOM 673 O O . PRO A 1 93 ? -14.309 -5.533 12.281 1.00 86.12 93 PRO A O 1
ATOM 676 N N . GLY A 1 94 ? -13.426 -7.123 13.590 1.00 87.12 94 GLY A N 1
ATOM 677 C CA . GLY A 1 94 ? -14.671 -7.881 13.743 1.00 87.12 94 GLY A CA 1
ATOM 678 C C . GLY A 1 94 ? -15.085 -8.724 12.529 1.00 87.12 94 GLY A C 1
ATOM 679 O O . GLY A 1 94 ? -16.053 -9.474 12.638 1.00 87.12 94 GLY A O 1
ATOM 680 N N . VAL A 1 95 ? -14.355 -8.679 11.404 1.00 86.19 95 VAL A N 1
ATOM 681 C CA . VAL A 1 95 ? -14.677 -9.458 10.197 1.00 86.19 95 VAL A CA 1
ATOM 682 C C . VAL A 1 95 ? -13.509 -10.364 9.817 1.00 86.19 95 VAL A C 1
ATOM 684 O O . VAL A 1 95 ? -12.460 -9.925 9.354 1.00 86.19 95 VAL A O 1
ATOM 687 N N . THR A 1 96 ? -13.691 -11.674 9.989 1.00 85.69 96 THR A N 1
ATOM 688 C CA . THR A 1 96 ? -12.672 -12.654 9.587 1.00 85.69 96 THR A CA 1
ATOM 689 C C . THR A 1 96 ? -12.651 -12.800 8.071 1.00 85.69 96 THR A C 1
ATOM 691 O O . THR A 1 96 ? -13.689 -13.037 7.459 1.00 85.69 96 THR A O 1
ATOM 694 N N . GLY A 1 97 ? -11.465 -12.723 7.469 1.00 83.56 97 GLY A N 1
ATOM 695 C CA . GLY A 1 97 ? -11.306 -12.939 6.030 1.00 83.56 97 GLY A CA 1
ATOM 696 C C . GLY A 1 97 ? -11.577 -11.707 5.163 1.00 83.56 97 GLY A C 1
ATOM 697 O O . GLY A 1 97 ? -11.639 -11.844 3.944 1.00 83.56 97 GLY A O 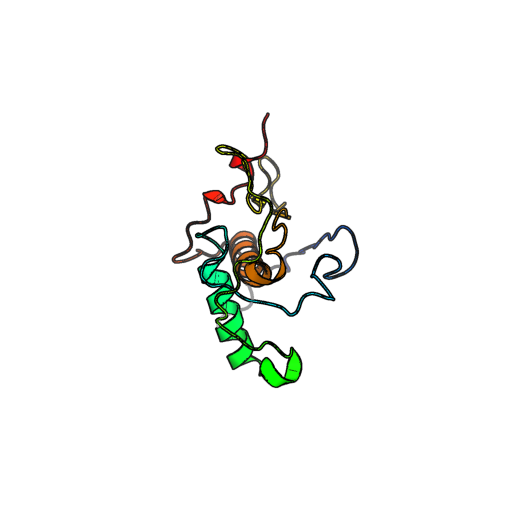1
ATOM 698 N N . LEU A 1 98 ? -11.733 -10.524 5.766 1.00 87.38 98 LEU A N 1
ATOM 699 C CA . LEU A 1 98 ? -11.856 -9.257 5.051 1.00 87.38 98 LEU A CA 1
ATOM 700 C C . LEU A 1 98 ? -10.636 -8.379 5.334 1.00 87.38 98 LEU A C 1
ATOM 702 O O . LEU A 1 98 ? -10.314 -8.109 6.490 1.00 87.38 98 LEU A O 1
ATOM 706 N N . TRP A 1 99 ? -9.995 -7.908 4.269 1.00 89.12 99 TRP A N 1
ATOM 707 C CA . TRP A 1 99 ? -8.881 -6.968 4.327 1.00 89.12 99 TRP A CA 1
ATOM 708 C C . TRP A 1 99 ? -9.209 -5.730 3.505 1.00 89.12 99 TRP A C 1
ATOM 710 O O . TRP A 1 99 ? -9.930 -5.808 2.511 1.00 89.12 99 TRP A O 1
ATOM 720 N N . VAL A 1 100 ? -8.666 -4.594 3.924 1.00 89.44 100 VAL A N 1
ATOM 721 C CA . VAL A 1 100 ? -8.794 -3.309 3.243 1.00 89.44 100 VAL A CA 1
ATOM 722 C C . VAL A 1 100 ? -7.404 -2.752 2.947 1.00 89.44 100 VAL A C 1
ATOM 724 O O . VAL A 1 100 ? -6.479 -2.945 3.733 1.00 89.44 100 VAL A O 1
ATOM 727 N N . ALA A 1 101 ? -7.264 -2.092 1.800 1.00 88.06 101 ALA A N 1
ATOM 728 C CA . ALA A 1 101 ? -6.112 -1.280 1.429 1.00 88.06 101 ALA A CA 1
ATOM 729 C C . ALA A 1 101 ? -6.615 -0.068 0.645 1.00 88.06 101 ALA A C 1
ATOM 731 O O . ALA A 1 101 ? -6.933 -0.181 -0.535 1.00 88.06 101 ALA A O 1
ATOM 732 N N . THR A 1 102 ? -6.743 1.075 1.309 1.00 84.00 102 THR A N 1
ATOM 733 C CA . THR A 1 102 ? -7.273 2.305 0.700 1.00 84.00 102 THR A CA 1
ATOM 734 C C . THR A 1 102 ? -6.675 3.545 1.359 1.00 84.00 102 THR A C 1
ATOM 736 O O . THR A 1 102 ? -6.001 3.427 2.377 1.00 84.00 102 THR A O 1
ATOM 739 N N . GLY A 1 103 ? -6.930 4.734 0.811 1.00 80.44 103 GLY A N 1
ATOM 740 C CA . GLY A 1 103 ? -6.476 6.000 1.401 1.00 80.44 103 GLY A CA 1
ATOM 741 C C . GLY A 1 103 ? -4.998 6.313 1.153 1.00 80.44 103 GLY A C 1
ATOM 742 O O . GLY A 1 103 ? -4.342 6.904 2.000 1.00 80.44 103 GLY A O 1
ATOM 743 N N . HIS A 1 104 ? -4.443 5.888 0.013 1.00 77.75 104 HIS A N 1
ATOM 744 C CA . HIS A 1 104 ? -3.044 6.164 -0.358 1.00 77.75 104 HIS A CA 1
ATOM 745 C C . HIS A 1 104 ? -2.805 7.568 -0.932 1.00 77.75 104 HIS A C 1
ATOM 747 O O . HIS A 1 104 ? -1.669 7.869 -1.303 1.00 77.75 104 HIS A O 1
ATOM 753 N N . ASP A 1 105 ? -3.854 8.390 -1.024 1.00 74.62 105 ASP A N 1
ATOM 754 C CA . ASP A 1 105 ? -3.846 9.748 -1.574 1.00 74.62 105 ASP A CA 1
ATOM 755 C C . ASP A 1 105 ? -3.038 9.848 -2.884 1.00 74.62 105 ASP A C 1
ATOM 757 O O . ASP A 1 105 ? -3.148 8.989 -3.766 1.00 74.62 105 ASP A O 1
ATOM 761 N N . GLU A 1 106 ? -2.202 10.875 -3.045 1.00 73.19 106 GLU A N 1
ATOM 762 C CA . GLU A 1 106 ? -1.378 11.062 -4.242 1.00 73.19 106 GLU A CA 1
ATOM 763 C C . GL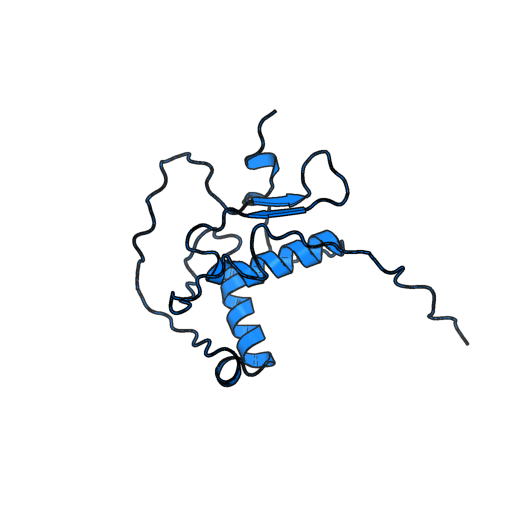U A 1 106 ? -0.206 10.065 -4.342 1.00 73.19 106 GLU A C 1
ATOM 765 O O . GLU A 1 106 ? 0.473 10.006 -5.370 1.00 73.19 106 GLU A O 1
ATOM 770 N N . TRP A 1 107 ? 0.024 9.244 -3.311 1.00 76.44 107 TRP A N 1
ATOM 771 C CA . TRP A 1 107 ? 1.125 8.278 -3.233 1.00 76.44 107 TRP A CA 1
ATOM 772 C C . TRP A 1 107 ? 0.739 6.851 -3.635 1.00 76.44 107 TRP A C 1
ATOM 774 O O . TRP A 1 107 ? 1.537 5.929 -3.460 1.00 76.44 107 TRP A O 1
ATOM 784 N N . GLY A 1 108 ? -0.448 6.641 -4.210 1.00 75.81 108 GLY A N 1
ATOM 785 C CA . GLY A 1 108 ? -0.933 5.314 -4.607 1.00 75.81 108 GLY A CA 1
ATOM 786 C C . GLY A 1 108 ? 0.059 4.506 -5.453 1.00 75.81 108 GLY A C 1
ATOM 787 O O . GLY A 1 108 ? 0.353 3.360 -5.126 1.00 75.81 108 GLY A O 1
ATOM 788 N N . VAL A 1 109 ? 0.651 5.106 -6.495 1.00 77.19 109 VAL A N 1
ATOM 789 C CA . VAL A 1 109 ? 1.641 4.418 -7.352 1.00 77.19 109 VAL A CA 1
ATOM 790 C C . VAL A 1 109 ? 2.908 4.068 -6.565 1.00 77.19 109 VAL A C 1
ATOM 792 O O . VAL A 1 109 ? 3.356 2.919 -6.605 1.00 77.19 109 VAL A O 1
ATOM 795 N N . GLN A 1 110 ? 3.435 5.025 -5.794 1.00 81.38 110 GLN A N 1
ATOM 796 C CA . GLN A 1 110 ? 4.609 4.838 -4.939 1.00 81.38 110 GLN A CA 1
ATOM 797 C C . GLN A 1 110 ? 4.406 3.682 -3.960 1.00 81.38 110 GLN A C 1
ATOM 799 O O . GLN A 1 110 ? 5.283 2.835 -3.855 1.00 81.38 110 GLN A O 1
ATOM 804 N N . ASN A 1 111 ? 3.260 3.624 -3.278 1.00 82.38 111 ASN A N 1
ATOM 805 C CA . ASN A 1 111 ? 2.999 2.710 -2.163 1.00 82.38 111 ASN A CA 1
ATOM 806 C C . ASN A 1 111 ? 2.320 1.387 -2.567 1.00 82.38 111 ASN A C 1
ATOM 808 O O . ASN A 1 111 ? 2.127 0.509 -1.720 1.00 82.38 111 ASN A O 1
ATOM 812 N N . SER A 1 112 ? 1.952 1.229 -3.842 1.00 82.00 112 SER A N 1
ATOM 813 C CA . SER A 1 112 ? 1.202 0.073 -4.354 1.00 82.00 112 SER A CA 1
ATOM 814 C C . SER A 1 112 ? 1.897 -1.273 -4.111 1.00 82.00 112 SER A C 1
ATOM 816 O O . SER A 1 112 ? 1.268 -2.199 -3.597 1.00 82.00 112 SER A O 1
ATOM 818 N N . LEU A 1 113 ? 3.195 -1.389 -4.414 1.00 84.12 113 LEU A N 1
ATOM 819 C CA . LEU A 1 113 ? 3.936 -2.649 -4.276 1.00 84.12 113 LEU A CA 1
ATOM 820 C C . LEU A 1 113 ? 4.125 -3.061 -2.817 1.00 84.12 113 LEU A C 1
ATOM 822 O O . LEU A 1 113 ? 3.877 -4.215 -2.467 1.00 84.12 113 LEU A O 1
ATOM 826 N N . GLY A 1 114 ? 4.512 -2.116 -1.957 1.00 85.81 114 GLY A N 1
ATOM 827 C CA . GLY A 1 114 ? 4.612 -2.350 -0.517 1.00 85.81 114 GLY A CA 1
ATOM 828 C C . GLY A 1 114 ? 3.273 -2.801 0.067 1.00 85.81 114 GLY A C 1
ATOM 829 O O . GLY A 1 114 ? 3.219 -3.774 0.816 1.00 85.81 114 GLY A O 1
ATOM 830 N N . THR A 1 115 ? 2.179 -2.162 -0.356 1.00 87.69 115 THR A N 1
ATOM 831 C CA . THR A 1 115 ? 0.817 -2.515 0.073 1.00 87.69 115 THR A CA 1
ATOM 832 C C . THR A 1 115 ? 0.447 -3.930 -0.362 1.00 87.69 115 THR A C 1
ATOM 834 O O . THR A 1 115 ? -0.044 -4.712 0.451 1.00 87.69 115 THR A O 1
ATOM 837 N N . GLY A 1 116 ? 0.729 -4.289 -1.619 1.00 86.12 116 GLY A N 1
ATOM 838 C CA . GLY A 1 116 ? 0.497 -5.634 -2.143 1.00 86.12 116 GLY A CA 1
ATOM 839 C C . GLY A 1 116 ? 1.285 -6.702 -1.384 1.00 86.12 116 GLY A C 1
ATOM 840 O O . GLY A 1 116 ? 0.713 -7.723 -1.009 1.00 86.12 116 GLY A O 1
ATOM 841 N N . LYS A 1 117 ? 2.568 -6.448 -1.087 1.00 87.25 117 LYS A N 1
ATOM 842 C CA . LYS A 1 117 ? 3.414 -7.359 -0.296 1.00 87.25 117 LYS A CA 1
ATOM 843 C C . LYS A 1 117 ? 2.862 -7.563 1.116 1.00 87.25 117 LYS A C 1
ATOM 845 O O . LYS A 1 117 ? 2.765 -8.701 1.569 1.00 87.25 117 LYS A O 1
ATOM 850 N N . ILE A 1 118 ? 2.461 -6.483 1.787 1.00 88.56 118 ILE A N 1
ATOM 851 C CA . ILE A 1 118 ? 1.881 -6.537 3.136 1.00 88.56 118 ILE A CA 1
ATOM 852 C C . ILE A 1 118 ? 0.572 -7.333 3.132 1.00 88.56 118 ILE A C 1
ATOM 854 O O . ILE A 1 118 ? 0.425 -8.270 3.916 1.00 88.56 118 ILE A O 1
ATOM 858 N N . LEU A 1 119 ? -0.364 -7.004 2.235 1.00 87.75 119 LEU A N 1
ATOM 859 C CA . LEU A 1 119 ? -1.640 -7.713 2.140 1.00 87.75 119 LEU A CA 1
ATOM 860 C C . LEU A 1 119 ? -1.451 -9.195 1.812 1.00 87.75 119 LEU A C 1
ATOM 862 O O . LEU A 1 119 ? -2.100 -10.037 2.428 1.00 87.75 119 LEU A O 1
ATOM 866 N N . ALA A 1 120 ? -0.558 -9.521 0.874 1.00 86.06 120 ALA A N 1
ATOM 867 C CA . ALA A 1 120 ? -0.247 -10.902 0.532 1.00 86.06 120 ALA A CA 1
ATOM 868 C C . ALA A 1 120 ? 0.261 -11.671 1.757 1.00 86.06 120 ALA A C 1
ATOM 870 O O . ALA A 1 120 ? -0.285 -12.729 2.060 1.00 86.06 120 ALA A O 1
ATOM 871 N N . GLY A 1 121 ? 1.211 -11.109 2.514 1.00 86.12 121 GLY A N 1
ATOM 872 C CA . GLY A 1 121 ? 1.691 -11.733 3.749 1.00 86.12 121 GLY A CA 1
ATOM 873 C C . GLY A 1 121 ? 0.572 -11.936 4.775 1.00 86.12 121 GLY A C 1
ATOM 874 O O . GLY A 1 121 ? 0.406 -13.033 5.302 1.00 86.12 121 GLY A O 1
ATOM 875 N N . MET A 1 122 ? -0.290 -10.934 4.983 1.00 86.25 122 MET A N 1
ATOM 876 C CA . MET A 1 122 ? -1.437 -11.049 5.896 1.00 86.25 122 MET A CA 1
ATOM 877 C C . MET A 1 122 ? -2.439 -12.139 5.476 1.00 86.25 122 MET A C 1
ATOM 879 O O . MET A 1 122 ? -2.901 -12.912 6.317 1.00 86.25 122 MET A O 1
ATOM 883 N N . VAL A 1 123 ? -2.788 -12.216 4.187 1.00 85.31 123 VAL A N 1
ATOM 884 C CA . VAL A 1 123 ? -3.727 -13.213 3.634 1.00 85.31 123 VAL A CA 1
ATOM 885 C C . VAL A 1 123 ? -3.126 -14.621 3.669 1.00 85.31 123 VAL A C 1
ATOM 887 O O . VAL A 1 123 ? -3.819 -15.611 3.946 1.00 85.31 123 VAL A O 1
ATOM 890 N N . MET A 1 124 ? -1.825 -14.729 3.404 1.00 84.56 124 MET A N 1
ATOM 891 C CA . MET A 1 124 ? -1.105 -15.999 3.418 1.00 84.56 124 MET A CA 1
ATOM 892 C C . MET A 1 124 ? -0.771 -16.477 4.834 1.00 84.56 124 MET A C 1
ATOM 894 O O . MET A 1 124 ? -0.670 -17.689 5.023 1.00 84.56 124 MET A O 1
ATOM 898 N N . ARG A 1 125 ? -0.839 -15.575 5.827 1.00 74.06 125 ARG A N 1
ATOM 899 C CA . ARG A 1 125 ? -0.407 -15.760 7.225 1.00 74.06 125 ARG A CA 1
ATOM 900 C C . ARG A 1 125 ? 1.107 -15.927 7.351 1.00 74.06 125 ARG A C 1
ATOM 902 O O . ARG A 1 125 ? 1.574 -16.650 8.226 1.00 74.06 125 ARG A O 1
ATOM 909 N N . ASP A 1 126 ? 1.836 -15.241 6.486 1.00 74.06 126 ASP A N 1
ATOM 910 C CA . ASP A 1 126 ? 3.289 -15.193 6.515 1.00 74.06 126 ASP A CA 1
ATOM 911 C C . ASP A 1 126 ? 3.747 -14.103 7.495 1.00 74.06 126 ASP A C 1
ATOM 913 O O . ASP A 1 126 ? 3.090 -13.066 7.649 1.00 74.06 126 ASP A O 1
ATOM 917 N N . GLU A 1 127 ? 4.886 -14.315 8.157 1.00 65.81 127 GLU A N 1
ATOM 918 C CA . GLU A 1 127 ? 5.533 -13.251 8.923 1.00 65.81 127 GLU A CA 1
ATOM 919 C C . GLU A 1 127 ? 6.102 -12.196 7.965 1.00 65.81 127 GLU A C 1
ATOM 921 O O . GLU A 1 127 ? 6.865 -12.494 7.046 1.00 65.81 127 GLU A O 1
ATOM 926 N N . LEU A 1 128 ? 5.726 -10.935 8.181 1.00 70.00 128 LEU A N 1
ATOM 927 C CA . LEU A 1 128 ? 6.294 -9.797 7.463 1.00 70.00 128 LEU A CA 1
ATOM 928 C C . LEU A 1 128 ? 7.574 -9.352 8.179 1.00 70.00 128 LEU A C 1
ATOM 930 O O . LEU A 1 128 ? 7.542 -8.470 9.039 1.00 70.00 128 LEU A O 1
ATOM 934 N N . GLU A 1 129 ? 8.702 -9.982 7.855 1.00 72.31 129 GLU A N 1
ATOM 935 C CA . GLU A 1 129 ? 9.993 -9.615 8.442 1.00 72.31 129 GLU A CA 1
ATOM 936 C C . GLU A 1 129 ? 10.359 -8.153 8.133 1.00 72.31 129 GLU A C 1
ATOM 938 O O . GLU A 1 129 ? 10.337 -7.708 6.985 1.00 72.31 129 GLU A O 1
ATOM 943 N N . GLY A 1 130 ? 10.719 -7.399 9.177 1.00 73.62 130 GLY A N 1
ATOM 944 C CA . GLY A 1 130 ? 11.308 -6.063 9.047 1.00 73.62 130 GLY A CA 1
ATOM 945 C C . GLY A 1 130 ? 10.347 -4.913 8.720 1.00 73.62 130 GLY A C 1
ATOM 946 O O . GLY A 1 130 ? 10.821 -3.794 8.540 1.00 73.62 130 GLY A O 1
ATOM 947 N N . VAL A 1 131 ? 9.026 -5.134 8.674 1.00 76.81 131 VAL A N 1
ATOM 948 C CA . VAL A 1 131 ? 8.045 -4.084 8.330 1.00 76.81 131 VAL A CA 1
ATOM 949 C C . VAL A 1 131 ? 7.081 -3.822 9.495 1.00 76.81 131 VAL A C 1
ATOM 951 O O . VAL A 1 131 ? 6.194 -4.629 9.772 1.00 76.81 131 VAL A O 1
ATOM 954 N N . ASP A 1 132 ? 7.212 -2.672 10.172 1.00 83.62 132 ASP A N 1
ATOM 955 C CA . ASP A 1 132 ? 6.253 -2.253 11.210 1.00 83.62 132 ASP A CA 1
ATOM 956 C C . ASP A 1 132 ? 5.013 -1.594 10.586 1.00 83.62 132 ASP A C 1
ATOM 958 O O . ASP A 1 132 ? 4.988 -0.400 10.290 1.00 83.62 132 ASP A O 1
ATOM 962 N N . VAL A 1 133 ? 3.960 -2.389 10.397 1.00 86.44 133 VAL A N 1
ATOM 963 C CA . VAL A 1 133 ? 2.699 -1.955 9.773 1.00 86.44 133 VAL A CA 1
ATOM 964 C C . VAL A 1 133 ? 1.660 -1.423 10.765 1.00 86.44 133 VAL A C 1
ATOM 966 O O . VAL A 1 133 ? 0.540 -1.130 10.358 1.00 86.44 133 VAL A O 1
ATOM 969 N N . LYS A 1 134 ? 1.988 -1.262 12.057 1.00 87.31 134 LYS A N 1
ATOM 970 C CA . LYS A 1 134 ? 1.006 -0.857 13.087 1.00 87.31 134 LYS A CA 1
ATOM 971 C C . LYS A 1 134 ? 0.299 0.456 12.775 1.00 87.31 134 LYS A C 1
ATOM 973 O O . LYS A 1 134 ? -0.872 0.598 13.104 1.00 87.31 134 LYS A O 1
ATOM 978 N N . ALA A 1 135 ? 0.993 1.399 12.140 1.00 85.12 135 ALA A N 1
ATOM 979 C CA . ALA A 1 135 ? 0.418 2.687 11.754 1.00 85.12 135 ALA A CA 1
ATOM 980 C C . ALA A 1 135 ? -0.694 2.555 10.697 1.00 85.12 135 ALA A C 1
ATOM 982 O O . ALA A 1 135 ? -1.572 3.408 10.633 1.00 85.12 135 ALA A O 1
ATOM 983 N N . LEU A 1 136 ? -0.677 1.481 9.900 1.00 86.94 136 LEU A N 1
ATOM 984 C CA . LEU A 1 136 ? -1.638 1.234 8.821 1.00 86.94 136 LEU A CA 1
ATOM 985 C C . LEU A 1 136 ? -2.908 0.523 9.310 1.00 86.94 136 LEU A C 1
ATOM 987 O O . LEU A 1 136 ? -3.861 0.374 8.547 1.00 86.94 136 LEU A O 1
ATOM 991 N N . ASP A 1 137 ? -2.910 0.048 10.560 1.00 88.38 137 ASP A N 1
ATOM 992 C CA . ASP A 1 137 ? -3.967 -0.803 11.096 1.00 88.38 137 ASP A CA 1
ATOM 993 C C . ASP A 1 137 ? -5.335 -0.096 11.038 1.00 88.38 137 ASP A C 1
ATOM 995 O O . ASP A 1 137 ? -5.468 1.008 11.576 1.00 88.38 137 ASP A O 1
ATOM 999 N N . PRO A 1 138 ? -6.377 -0.721 10.453 1.00 88.06 138 PRO A N 1
ATOM 1000 C CA . PRO A 1 138 ? -7.714 -0.133 10.391 1.00 88.06 138 PRO A CA 1
ATOM 1001 C C . PRO A 1 138 ? -8.297 0.288 11.744 1.00 88.06 138 PRO A C 1
ATOM 1003 O O . PRO A 1 138 ? -9.118 1.203 11.794 1.00 88.06 138 PRO A O 1
ATOM 1006 N N . ARG A 1 139 ? -7.856 -0.319 12.854 1.00 87.00 139 ARG A N 1
ATOM 1007 C CA . ARG A 1 139 ? -8.260 0.066 14.218 1.00 87.00 139 ARG A CA 1
ATOM 1008 C C . ARG A 1 139 ? -7.843 1.482 14.605 1.00 87.00 139 ARG A C 1
ATOM 1010 O O . ARG A 1 139 ? -8.434 2.039 15.521 1.00 87.00 139 ARG A O 1
ATOM 1017 N N . ASN A 1 140 ? -6.861 2.061 13.921 1.00 84.50 140 ASN A N 1
ATOM 1018 C CA . ASN A 1 140 ? -6.452 3.443 14.157 1.00 84.50 140 ASN A CA 1
ATOM 1019 C C . ASN A 1 140 ? -7.412 4.458 13.514 1.00 84.50 140 ASN A C 1
ATOM 1021 O O . ASN A 1 140 ? -7.311 5.639 13.810 1.00 84.50 140 ASN A O 1
ATOM 1025 N N . PHE A 1 141 ? -8.319 4.022 12.632 1.00 80.19 141 PHE A N 1
ATOM 1026 C CA . PHE A 1 141 ? -9.156 4.914 11.815 1.00 80.19 141 PHE A CA 1
ATOM 1027 C C . PHE A 1 141 ? -10.657 4.651 11.986 1.00 80.19 141 PHE A C 1
ATOM 1029 O O . PHE A 1 141 ? -11.481 5.551 11.824 1.00 80.19 141 PHE A O 1
ATOM 1036 N N . ILE A 1 142 ? -11.031 3.412 12.307 1.00 73.31 142 ILE A N 1
ATOM 1037 C CA . ILE A 1 142 ? -12.421 3.016 12.529 1.00 73.31 142 ILE A CA 1
ATOM 1038 C C . ILE A 1 142 ? -12.769 3.291 13.995 1.00 73.31 142 ILE A C 1
ATOM 1040 O O . ILE A 1 142 ? -12.205 2.674 14.896 1.00 73.31 142 ILE A O 1
ATOM 1044 N N . ARG A 1 143 ? -13.705 4.216 14.229 1.00 68.00 143 ARG A N 1
ATOM 1045 C CA . ARG A 1 143 ? -14.261 4.518 15.559 1.00 68.00 143 ARG A CA 1
ATOM 1046 C C . ARG A 1 143 ? -15.560 3.731 15.765 1.00 68.00 143 ARG A C 1
ATOM 1048 O O . ARG A 1 143 ? -16.297 3.540 14.797 1.00 68.00 143 ARG A O 1
ATOM 1055 N N . GLU A 1 144 ? -15.800 3.270 16.995 1.00 56.84 144 GLU A N 1
ATOM 1056 C CA . GLU A 1 144 ? -17.071 2.647 17.421 1.00 56.84 144 GLU A CA 1
ATOM 1057 C C . GLU A 1 144 ? -18.243 3.640 17.429 1.00 56.84 144 GLU A C 1
ATOM 1059 O O . GLU A 1 144 ? -18.012 4.838 17.731 1.00 56.84 144 GLU A O 1
#

Sequence (144 aa):
MDDIGSELSAKNIVVIEATEIAGGSSGKAGGLLASWATPSCLAPLSFELHAELAEKYNGILEWVIVVFTAPISPTIRKHAEGEEIGPIVGGVPGVTGLWVATGHDEWGVQNSLGTGKILAGMVMRDELEGVDVKALDPRNFIRE

Secondary structure (DSSP, 8-state):
-----------------SSSTTTTS-TTS-----TT-S-TTT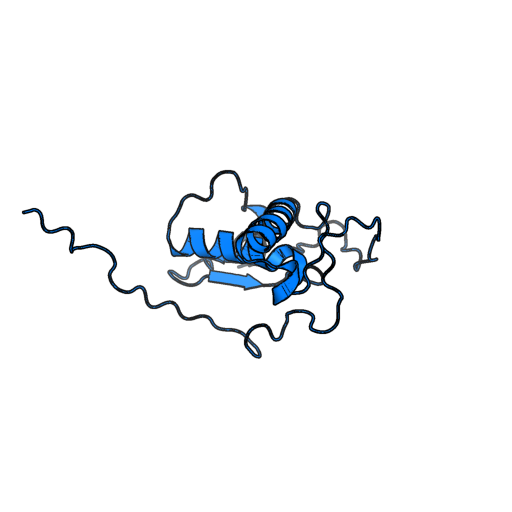HHHHHHHHHHHHHHTTHHHHT---------------PPTT---S-EEEEPTT-TT-EEEE--GGGHHHHHHHHHHHHHHHHHT---TT---GGG-GGGT---

Foldseek 3Di:
DDCPPPDDDDDDDDDDDPPDDCPVVPPPDPLAQDCPDPDVLQLVQLLVVLVVVCVVVVCCVPPVDDHDDDPDDDPDPDDDDVPLADFQWAADPPDPPDTDTDRCPPCCSSRVRSSVVVNVCRNVVHDPPP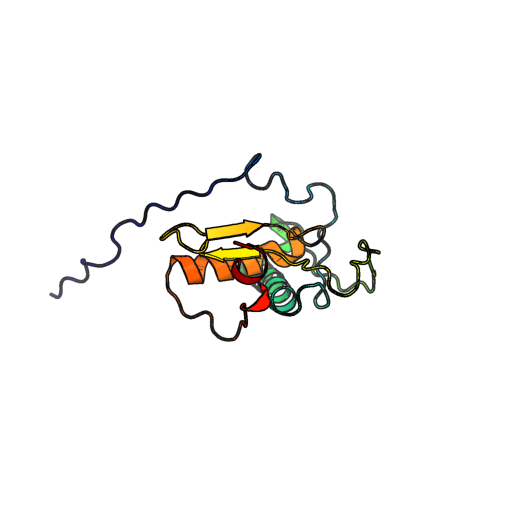GDCVSNHCVVPDDD

pLDDT: mean 71.39, std 15.89, range [33.84, 89.62]

InterPro domains:
  IPR036188 FAD/NAD(P)-binding domain superfamily [G3DSA:3.50.50.60] (86-139)

Organism: NCBI:txid38457